Protein 2WTG (pdb70)

Sequence (158 aa):
SMNRQEISDLCVKSLEGRMVGTEAQNIENGNAFYRYFFTNFPDLRVYFKGAEKYTADDVKKSERFDKQGQRRILLACHLLANVYTNEEVFKGYVRETINRHRIYKMDPALWMAFFTVFTGYLESSVGSLNDQQKAAWMALGKEFNAESQTHLKNSNLPHV

Structure (mmCIF, N/CA/C/O backbone):
data_2WTG
#
_entry.id   2WTG
#
_cell.length_a   81.947
_cell.length_b   81.947
_cell.length_c   47.042
_cell.angle_alpha   90.00
_cell.angle_beta   90.00
_cell.angle_gamma   90.00
#
_symmetry.space_group_name_H-M   'P 43 21 2'
#
loop_
_entity.id
_entity.type
_entity.pdbx_description
1 polymer 'GLOBIN-LIKE PROTEIN'
2 non-polymer 'PROTOPORPHYRIN IX CONTAINING FE'
3 non-polymer 'OXYGEN MOLECULE'
4 water water
#
loop_
_atom_site.group_PDB
_atom_site.id
_atom_site.type_symbol
_atom_site.label_atom_id
_atom_site.label_alt_id
_atom_site.label_comp_id
_atom_site.label_asym_id
_atom_site.label_entity_id
_atom_site.label_seq_id
_atom_site.pdbx_PDB_ins_code
_atom_site.Cartn_x
_atom_site.Cartn_y
_atom_site.Cartn_z
_atom_site.occupancy
_atom_site.B_iso_or_equiv
_atom_site.auth_seq_id
_atom_site.auth_comp_id
_atom_site.auth_asym_id
_atom_site.auth_atom_id
_atom_site.pdbx_PDB_model_num
ATOM 1 N N . SER A 1 2 ? -0.912 5.371 -18.691 1.00 30.29 2 SER A N 1
ATOM 2 C CA . SER A 1 2 ? -0.953 3.888 -18.515 1.00 29.99 2 SER A CA 1
ATOM 3 C C . SER A 1 2 ? -0.678 3.496 -17.061 1.00 28.98 2 SER A C 1
ATOM 4 O O . SER A 1 2 ? -1.548 2.921 -16.389 1.00 29.54 2 SER A O 1
ATOM 7 N N . MET A 1 3 ? 0.519 3.822 -16.574 1.00 27.19 3 MET A N 1
ATOM 8 C CA . MET A 1 3 ? 0.891 3.519 -15.203 1.00 25.41 3 MET A CA 1
ATOM 9 C C . MET A 1 3 ? 0.422 4.629 -14.281 1.00 23.32 3 MET A C 1
ATOM 10 O O . MET A 1 3 ? 0.556 5.811 -14.606 1.00 23.75 3 MET A O 1
ATOM 15 N N . ASN A 1 4 ? -0.127 4.245 -13.135 1.00 20.93 4 ASN A N 1
ATOM 16 C CA . ASN A 1 4 ? -0.429 5.216 -12.090 1.00 19.04 4 ASN A CA 1
ATOM 17 C C . ASN A 1 4 ? 0.837 5.562 -11.302 1.00 17.52 4 ASN A C 1
ATOM 18 O O . ASN A 1 4 ? 1.892 4.959 -11.521 1.00 15.85 4 ASN A O 1
ATOM 23 N N . ARG A 1 5 ? 0.736 6.547 -10.415 1.00 15.73 5 ARG A N 1
ATOM 24 C CA . ARG A 1 5 ? 1.919 7.050 -9.718 1.00 14.04 5 ARG A CA 1
ATOM 25 C C . ARG A 1 5 ? 2.537 5.989 -8.816 1.00 13.58 5 ARG A C 1
ATOM 26 O O . ARG A 1 5 ? 3.761 5.874 -8.733 1.00 13.03 5 ARG A O 1
ATOM 34 N N . GLN A 1 6 ? 1.692 5.198 -8.152 1.00 13.93 6 GLN A N 1
ATOM 35 C CA . GLN A 1 6 ? 2.165 4.141 -7.268 1.00 14.72 6 GLN A CA 1
ATOM 36 C C . GLN A 1 6 ? 3.000 3.099 -8.013 1.00 14.26 6 GLN A C 1
ATOM 37 O O . GLN A 1 6 ? 4.042 2.661 -7.514 1.00 14.00 6 GLN A O 1
ATOM 43 N N . GLU A 1 7 ? 2.552 2.698 -9.196 1.00 14.20 7 GLU A N 1
ATOM 44 C CA . GLU A 1 7 ? 3.273 1.684 -9.941 1.00 14.61 7 GLU A CA 1
ATOM 45 C C . GLU A 1 7 ? 4.631 2.222 -10.388 1.00 13.77 7 GLU A C 1
ATOM 46 O O . GLU A 1 7 ? 5.649 1.515 -10.331 1.00 13.88 7 GLU A O 1
ATOM 52 N N . ILE A 1 8 ? 4.639 3.478 -10.825 1.00 13.29 8 ILE A N 1
ATOM 53 C CA . ILE A 1 8 ? 5.896 4.121 -11.221 1.00 12.08 8 ILE A CA 1
ATOM 54 C C . ILE A 1 8 ? 6.866 4.182 -10.051 1.00 11.69 8 ILE A C 1
ATOM 55 O O . ILE A 1 8 ? 8.040 3.806 -10.179 1.00 11.35 8 ILE A O 1
ATOM 60 N N . SER A 1 9 ? 6.372 4.628 -8.899 1.00 11.06 9 SER A N 1
ATOM 61 C CA . SER A 1 9 ? 7.175 4.611 -7.685 1.00 11.32 9 SER A CA 1
ATOM 62 C C . SER A 1 9 ? 7.678 3.213 -7.333 1.00 11.09 9 SER A C 1
ATOM 63 O O . SER A 1 9 ? 8.862 3.034 -7.042 1.00 10.77 9 SER A O 1
ATOM 66 N N . ASP A 1 10 ? 6.785 2.216 -7.340 1.00 11.34 10 ASP A N 1
ATOM 67 C CA . ASP A 1 10 ? 7.182 0.847 -7.027 1.00 11.90 10 ASP A CA 1
ATOM 68 C C . ASP A 1 10 ? 8.298 0.330 -7.935 1.00 11.63 10 ASP A C 1
ATOM 69 O O . ASP A 1 10 ? 9.248 -0.296 -7.466 1.00 11.74 10 ASP A O 1
ATOM 74 N N . LEU A 1 11 ? 8.162 0.582 -9.232 1.00 11.65 11 LEU A N 1
ATOM 75 C CA . LEU A 1 11 ? 9.154 0.128 -10.212 1.00 10.72 11 LEU A CA 1
ATOM 76 C C . LEU A 1 11 ? 10.502 0.844 -10.035 1.00 10.60 11 LEU A C 1
ATOM 77 O O . LEU A 1 11 ? 11.570 0.214 -10.050 1.00 10.84 11 LEU A O 1
ATOM 82 N N . CYS A 1 12 ? 10.444 2.184 -9.887 1.00 9.91 12 CYS A N 1
ATOM 83 C CA . CYS A 1 12 ? 11.671 2.941 -9.674 1.00 9.07 12 CYS A CA 1
ATOM 84 C C . CYS A 1 12 ? 12.359 2.526 -8.379 1.00 9.70 12 CYS A C 1
ATOM 85 O O . CYS A 1 12 ? 13.577 2.241 -8.292 1.00 10.01 12 CYS A O 1
ATOM 88 N N . VAL A 1 13 ? 11.587 2.315 -7.249 1.00 10.33 13 VAL A N 1
ATOM 89 C CA . VAL A 1 13 ? 12.161 1.825 -5.986 1.00 10.36 13 VAL A CA 1
ATOM 90 C C . VAL A 1 13 ? 12.787 0.424 -6.134 1.00 10.58 13 VAL A C 1
ATOM 91 O O . VAL A 1 13 ? 13.914 0.184 -5.694 1.00 10.88 13 VAL A O 1
ATOM 95 N N . LYS A 1 14 ? 12.064 -0.499 -6.769 1.00 10.54 14 LYS A N 1
ATOM 96 C CA . LYS A 1 14 ? 12.607 -1.850 -6.965 1.00 11.49 14 LYS A CA 1
ATOM 97 C C . LYS A 1 14 ? 13.926 -1.840 -7.750 1.00 11.15 14 LYS A C 1
ATOM 98 O O . LYS A 1 14 ? 14.867 -2.562 -7.397 1.00 11.41 14 LYS A O 1
ATOM 104 N N . SER A 1 15 ? 14.002 -0.975 -8.765 1.00 10.52 15 SER A N 1
ATOM 105 C CA . SER A 1 15 ? 15.198 -0.856 -9.608 1.00 10.61 15 SER A CA 1
ATOM 106 C C . SER A 1 15 ? 16.440 -0.385 -8.846 1.00 10.89 15 SER A C 1
ATOM 107 O O . SER A 1 15 ? 17.563 -0.586 -9.318 1.00 12.33 15 SER A O 1
ATOM 110 N N . LEU A 1 16 ? 16.232 0.238 -7.691 1.00 11.06 16 LEU A N 1
ATOM 111 C CA . LEU A 1 16 ? 17.336 0.752 -6.892 1.00 10.97 16 LEU A CA 1
ATOM 112 C C . LEU A 1 16 ? 17.735 -0.134 -5.709 1.00 12.05 16 LEU A C 1
ATOM 113 O O . LEU A 1 16 ? 18.635 0.223 -4.962 1.00 12.24 16 LEU A O 1
ATOM 118 N N . GLU A 1 17 ? 17.091 -1.288 -5.526 1.00 12.84 17 GLU A N 1
ATOM 119 C CA . GLU A 1 17 ? 17.405 -2.128 -4.362 1.00 15.02 17 GLU A CA 1
ATOM 120 C C . GLU A 1 17 ? 18.866 -2.570 -4.334 1.00 13.32 17 GLU A C 1
ATOM 121 O O . GLU A 1 17 ? 19.420 -2.802 -3.258 1.00 14.36 17 GLU A O 1
ATOM 127 N N . GLY A 1 18 ? 19.471 -2.686 -5.520 1.00 12.70 18 GLY A N 1
ATOM 128 C CA . GLY A 1 18 ? 20.884 -3.073 -5.652 1.00 12.23 18 GLY A CA 1
ATOM 129 C C . GLY A 1 18 ? 21.849 -1.903 -5.669 1.00 12.65 18 GLY A C 1
ATOM 130 O O . GLY A 1 18 ? 23.059 -2.078 -5.836 1.00 13.60 18 GLY A O 1
ATOM 131 N N . ARG A 1 19 ? 21.304 -0.706 -5.490 1.00 12.01 19 ARG A N 1
ATOM 132 C CA . ARG A 1 19 ? 22.093 0.515 -5.440 1.00 11.17 19 ARG A CA 1
ATOM 133 C C . ARG A 1 19 ? 21.718 1.360 -4.209 1.00 10.43 19 ARG A C 1
ATOM 134 O O . ARG A 1 19 ? 21.556 2.579 -4.308 1.00 10.38 19 ARG A O 1
ATOM 142 N N . MET A 1 20 ? 21.588 0.712 -3.054 1.00 10.29 20 MET A N 1
ATOM 143 C CA . MET A 1 20 ? 21.095 1.393 -1.856 1.00 10.22 20 MET A CA 1
ATOM 144 C C . MET A 1 20 ? 22.146 2.347 -1.283 1.00 10.48 20 MET A C 1
ATOM 145 O O . MET A 1 20 ? 23.350 2.065 -1.316 1.00 10.43 20 MET A O 1
ATOM 150 N N . VAL A 1 21 ? 21.670 3.458 -0.723 1.00 10.51 21 VAL A N 1
ATOM 151 C CA . VAL A 1 21 ? 22.525 4.393 0.014 1.00 11.21 21 VAL A CA 1
ATOM 152 C C . VAL A 1 21 ? 22.976 3.751 1.327 1.00 11.12 21 VAL A C 1
ATOM 153 O O . VAL A 1 21 ? 22.327 2.841 1.838 1.00 11.67 21 VAL A O 1
ATOM 157 N N . GLY A 1 22 ? 24.073 4.248 1.890 1.00 10.58 22 GLY A N 1
ATOM 158 C CA . GLY A 1 22 ? 24.548 3.722 3.157 1.00 11.52 22 GLY A CA 1
ATOM 159 C C . GLY A 1 22 ? 25.961 4.145 3.441 1.00 11.79 22 GLY A C 1
ATOM 160 O O . GLY A 1 22 ? 26.500 5.015 2.769 1.00 11.55 22 GLY A O 1
ATOM 161 N N . THR A 1 23 ? 26.557 3.509 4.440 1.00 12.21 23 THR A N 1
ATOM 162 C CA . THR A 1 23 ? 27.868 3.936 4.906 1.00 13.02 23 THR A CA 1
ATOM 163 C C . THR A 1 23 ? 28.952 2.880 4.719 1.00 13.39 23 THR A C 1
ATOM 164 O O . THR A 1 23 ? 30.120 3.160 4.968 1.00 14.47 23 THR A O 1
ATOM 168 N N . GLU A 1 24 ? 28.570 1.675 4.306 1.00 13.22 24 GLU A N 1
ATOM 169 C CA . GLU A 1 24 ? 29.540 0.609 4.074 1.00 13.61 24 GLU A CA 1
ATOM 170 C C . GLU A 1 24 ? 30.212 0.781 2.716 1.00 12.54 24 GLU A C 1
ATOM 171 O O . GLU A 1 24 ? 29.734 1.533 1.860 1.00 11.97 24 GLU A O 1
ATOM 177 N N . ALA A 1 25 ? 31.315 0.074 2.513 1.00 13.30 25 ALA A N 1
ATOM 178 C CA . ALA A 1 25 ? 32.082 0.173 1.265 1.00 12.63 25 ALA A CA 1
ATOM 179 C C . ALA A 1 25 ? 31.222 -0.012 0.022 1.00 12.44 25 ALA A C 1
ATOM 180 O O . ALA A 1 25 ? 31.359 0.739 -0.954 1.00 12.78 25 ALA A O 1
ATOM 182 N N . GLN A 1 26 ? 30.315 -0.985 0.059 1.00 12.45 26 GLN A N 1
ATOM 183 C CA . GLN A 1 26 ? 29.463 -1.247 -1.090 1.00 12.78 26 GLN A CA 1
ATOM 184 C C . GLN A 1 26 ? 28.535 -0.070 -1.396 1.00 11.99 26 GLN A C 1
ATOM 185 O O . GLN A 1 26 ? 28.311 0.279 -2.562 1.00 11.90 26 GLN A O 1
ATOM 191 N N . ASN A 1 27 ? 27.981 0.525 -0.352 1.00 11.50 27 ASN A N 1
ATOM 192 C CA . ASN A 1 27 ? 27.122 1.690 -0.549 1.00 10.99 27 ASN A CA 1
ATOM 193 C C . ASN A 1 27 ? 27.884 2.871 -1.119 1.00 10.31 27 ASN A C 1
ATOM 194 O O . ASN A 1 27 ? 27.354 3.609 -1.941 1.00 9.84 27 ASN A O 1
ATOM 199 N N . ILE A 1 28 ? 29.129 3.063 -0.681 1.00 10.47 28 ILE A N 1
ATOM 200 C CA . ILE A 1 28 ? 29.930 4.153 -1.208 1.00 10.76 28 ILE A CA 1
ATOM 201 C C . ILE A 1 28 ? 30.215 3.883 -2.683 1.00 9.89 28 ILE A C 1
ATOM 202 O O . ILE A 1 28 ? 30.181 4.801 -3.504 1.00 10.15 28 ILE A O 1
ATOM 207 N N . GLU A 1 29 ? 30.486 2.621 -3.015 1.00 10.26 29 GLU A N 1
ATOM 208 C CA . GLU A 1 29 ? 30.676 2.218 -4.391 1.00 10.65 29 GLU A CA 1
ATOM 209 C C . GLU A 1 29 ? 29.434 2.474 -5.261 1.00 10.04 29 GLU A C 1
ATOM 210 O O . GLU A 1 29 ? 29.536 2.915 -6.409 1.00 10.51 29 GLU A O 1
ATOM 216 N N . ASN A 1 30 ? 28.251 2.238 -4.694 1.00 9.70 30 ASN A N 1
ATOM 217 C CA . ASN A 1 30 ? 27.017 2.457 -5.439 1.00 9.48 30 ASN A CA 1
ATOM 218 C C . ASN A 1 30 ? 26.920 3.899 -5.942 1.00 9.27 30 ASN A C 1
ATOM 219 O O . ASN A 1 30 ? 26.385 4.153 -7.017 1.00 10.50 30 ASN A O 1
ATOM 224 N N . GLY A 1 31 ? 27.426 4.845 -5.153 1.00 8.95 31 GLY A N 1
ATOM 225 C CA . GLY A 1 31 ? 27.418 6.246 -5.570 1.00 9.27 31 GLY A CA 1
ATOM 226 C C . GLY A 1 31 ? 28.601 6.607 -6.440 1.00 8.89 31 GLY A C 1
ATOM 227 O O . GLY A 1 31 ? 28.436 7.291 -7.445 1.00 9.48 31 GLY A O 1
ATOM 228 N N . ASN A 1 32 ? 29.803 6.161 -6.048 1.00 9.11 32 ASN A N 1
ATOM 229 C CA . ASN A 1 32 ? 30.996 6.531 -6.799 1.00 9.38 32 ASN A CA 1
ATOM 230 C C . ASN A 1 32 ? 30.899 6.020 -8.240 1.00 9.47 32 ASN A C 1
ATOM 231 O O . ASN A 1 32 ? 31.246 6.730 -9.198 1.00 9.80 32 ASN A O 1
ATOM 236 N N . ALA A 1 33 ? 30.392 4.799 -8.390 1.00 9.29 33 ALA A N 1
ATOM 237 C CA . ALA A 1 33 ? 30.303 4.196 -9.707 1.00 8.87 33 ALA A CA 1
ATOM 238 C C . ALA A 1 33 ? 29.411 5.008 -10.658 1.00 8.75 33 ALA A C 1
ATOM 239 O O . ALA A 1 33 ? 29.610 4.969 -11.868 1.00 9.87 33 ALA A O 1
ATOM 241 N N . PHE A 1 34 ? 28.425 5.733 -10.117 1.00 8.08 34 PHE A N 1
ATOM 242 C CA . PHE A 1 34 ? 27.607 6.590 -10.961 1.00 7.82 34 PHE A CA 1
ATOM 243 C C . PHE A 1 34 ? 28.492 7.613 -11.642 1.00 7.56 34 PHE A C 1
ATOM 244 O O . PHE A 1 34 ? 28.370 7.844 -12.845 1.00 8.49 34 PHE A O 1
ATOM 252 N N . TYR A 1 35 ? 29.350 8.276 -10.858 1.00 7.88 35 TYR A N 1
ATOM 253 C CA . TYR A 1 35 ? 30.230 9.276 -11.460 1.00 7.84 35 TYR A CA 1
ATOM 254 C C . TYR A 1 35 ? 31.283 8.689 -12.395 1.00 8.14 35 TYR A C 1
ATOM 255 O O . TYR A 1 35 ? 31.681 9.350 -13.364 1.00 8.23 35 TYR A O 1
ATOM 264 N N . ARG A 1 36 ? 31.739 7.464 -12.127 1.00 8.65 36 ARG A N 1
ATOM 265 C CA . ARG A 1 36 ? 32.682 6.848 -13.056 1.00 9.14 36 ARG A CA 1
ATOM 266 C C . ARG A 1 36 ? 31.983 6.636 -14.390 1.00 8.61 36 ARG A C 1
ATOM 267 O O . ARG A 1 36 ? 32.538 6.952 -15.431 1.00 9.66 36 ARG A O 1
ATOM 275 N N . TYR A 1 37 ? 30.738 6.160 -14.345 1.00 8.87 37 TYR A N 1
ATOM 276 C CA . TYR A 1 37 ? 29.936 5.949 -15.547 1.00 9.48 37 TYR A CA 1
ATOM 277 C C . TYR A 1 37 ? 29.646 7.269 -16.273 1.00 9.82 37 TYR A C 1
ATOM 278 O O . TYR A 1 37 ? 29.771 7.385 -17.487 1.00 10.72 37 TYR A O 1
ATOM 287 N N . PHE A 1 38 ? 29.257 8.270 -15.498 1.00 9.82 38 PHE A N 1
ATOM 288 C CA . PHE A 1 38 ? 28.904 9.584 -16.008 1.00 10.59 38 PHE A CA 1
ATOM 289 C C . PHE A 1 38 ? 30.106 10.232 -16.707 1.00 10.18 38 PHE A C 1
ATOM 290 O O . PHE A 1 38 ? 29.999 10.694 -17.839 1.00 10.40 38 PHE A O 1
ATOM 298 N N . PHE A 1 39 ? 31.252 10.244 -16.032 1.00 9.76 39 PHE A N 1
ATOM 299 C CA . PHE A 1 39 ? 32.437 10.893 -16.568 1.00 10.03 39 PHE A CA 1
ATOM 300 C C . PHE A 1 39 ? 33.014 10.150 -17.768 1.00 10.76 39 PHE A C 1
ATOM 301 O O . PHE A 1 39 ? 33.580 10.774 -18.673 1.00 11.45 39 PHE A O 1
ATOM 309 N N . THR A 1 40 ? 32.869 8.827 -17.773 1.00 10.18 40 THR A N 1
ATOM 310 C CA . THR A 1 40 ? 33.350 8.017 -18.899 1.00 10.74 40 THR A CA 1
ATOM 311 C C . THR A 1 40 ? 32.486 8.231 -20.142 1.00 10.66 40 THR A C 1
ATOM 312 O O . THR A 1 40 ? 33.004 8.386 -21.249 1.00 11.45 40 THR A O 1
ATOM 316 N N . ASN A 1 41 ? 31.171 8.220 -19.950 1.00 10.46 41 ASN A N 1
ATOM 317 C CA . ASN A 1 41 ? 30.244 8.195 -21.077 1.00 10.61 41 ASN A CA 1
ATOM 318 C C . ASN A 1 41 ? 29.695 9.552 -21.495 1.00 11.02 41 ASN A C 1
ATOM 319 O O . ASN A 1 41 ? 29.159 9.689 -22.601 1.00 12.01 41 ASN A O 1
ATOM 324 N N . PHE A 1 42 ? 29.839 10.548 -20.616 1.00 10.38 42 PHE A N 1
ATOM 325 C CA . PHE A 1 42 ? 29.36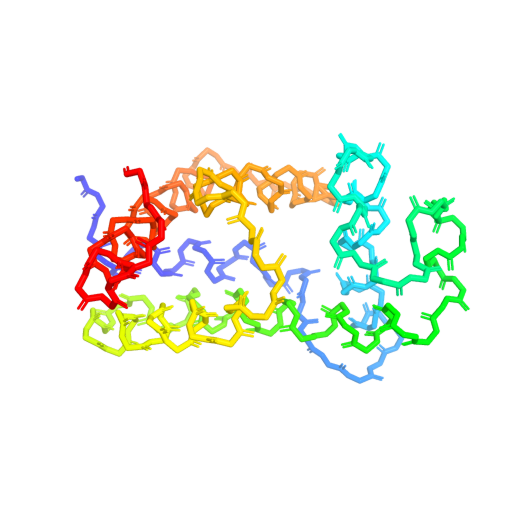8 11.916 -20.896 1.00 10.92 42 PHE A CA 1
ATOM 326 C C . PHE A 1 42 ? 30.465 12.917 -20.539 1.00 10.73 42 PHE A C 1
ATOM 327 O O . PHE A 1 42 ? 30.263 13.825 -19.719 1.00 10.68 42 PHE A O 1
ATOM 335 N N . PRO A 1 43 ? 31.651 12.756 -21.159 1.00 10.56 43 PRO A N 1
ATOM 336 C CA . PRO A 1 43 ? 32.782 13.581 -20.759 1.00 10.85 43 PRO A CA 1
ATOM 337 C C . PRO A 1 43 ? 32.575 15.070 -20.996 1.00 11.27 43 PRO A C 1
ATOM 338 O O . PRO A 1 43 ? 33.203 15.878 -20.341 1.00 11.18 43 PRO A O 1
ATOM 342 N N . ASP A 1 44 ? 31.672 15.425 -21.904 1.00 11.43 44 ASP A N 1
ATOM 343 C CA . ASP A 1 44 ? 31.400 16.833 -22.171 1.00 12.36 44 ASP A CA 1
ATOM 344 C C . ASP A 1 44 ? 30.655 17.522 -21.027 1.00 12.48 44 ASP A C 1
ATOM 345 O O . ASP A 1 44 ? 30.518 18.748 -21.037 1.00 14.54 44 ASP A O 1
ATOM 350 N N . LEU A 1 45 ? 30.175 16.745 -20.058 1.00 11.49 45 LEU A N 1
ATOM 351 C CA . LEU A 1 45 ? 29.446 17.314 -18.927 1.00 11.68 45 L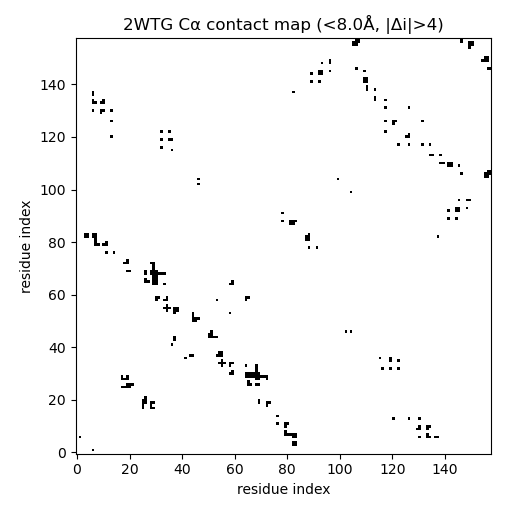EU A CA 1
ATOM 352 C C . LEU A 1 45 ? 30.355 17.490 -17.709 1.00 11.17 45 LEU A C 1
ATOM 353 O O . LEU A 1 45 ? 29.945 18.059 -16.703 1.00 11.08 45 LEU A O 1
ATOM 358 N N . ARG A 1 46 ? 31.605 17.040 -17.805 1.00 10.81 46 ARG A N 1
ATOM 359 C CA . ARG A 1 46 ? 32.543 17.222 -16.688 1.00 11.03 46 ARG A CA 1
ATOM 360 C C . ARG A 1 46 ? 32.788 18.701 -16.414 1.00 10.96 46 ARG A C 1
ATOM 361 O O . ARG A 1 46 ? 33.191 19.069 -15.310 1.00 11.13 46 ARG A O 1
ATOM 369 N N . VAL A 1 47 ? 32.544 19.540 -17.416 1.00 10.94 47 VAL A N 1
ATOM 370 C CA . VAL A 1 47 ? 32.800 20.982 -17.312 1.00 11.67 47 VAL A CA 1
ATOM 371 C C . VAL A 1 47 ? 32.088 21.614 -16.114 1.00 10.92 47 VAL A C 1
ATOM 372 O O . VAL A 1 47 ? 32.533 22.637 -15.575 1.00 11.95 47 VAL A O 1
ATOM 376 N N . TYR A 1 48 ? 30.982 21.008 -15.692 1.00 10.28 48 TYR A N 1
ATOM 377 C CA . TYR A 1 48 ? 30.212 21.578 -14.599 1.00 10.11 48 TYR A CA 1
ATOM 378 C C . TYR A 1 48 ? 30.828 21.319 -13.234 1.00 10.18 48 TYR A C 1
ATOM 379 O O . TYR A 1 48 ? 30.434 21.951 -12.249 1.00 10.98 48 TYR A O 1
ATOM 388 N N . PHE A 1 49 ? 31.779 20.380 -13.178 1.00 10.56 49 PHE A N 1
ATOM 389 C CA . PHE A 1 49 ? 32.350 19.930 -11.918 1.00 11.24 49 PHE A CA 1
ATOM 390 C C . PHE A 1 49 ? 33.701 20.585 -11.744 1.00 11.90 49 PHE A C 1
ATOM 391 O O . PHE A 1 49 ? 34.700 20.107 -12.262 1.00 11.51 49 PHE A O 1
ATOM 399 N N . LYS A 1 50 ? 33.720 21.688 -11.005 1.00 12.88 50 LYS A N 1
ATOM 400 C CA . LYS A 1 50 ? 34.905 22.544 -10.925 1.00 14.18 50 LYS A CA 1
ATOM 401 C C . LYS A 1 50 ? 36.087 21.779 -10.335 1.00 14.26 50 LYS A C 1
ATOM 402 O O . LYS A 1 50 ? 35.965 21.141 -9.291 1.00 14.97 50 LYS A O 1
ATOM 408 N N . GLY A 1 51 ? 37.211 21.805 -11.049 1.00 13.73 51 GLY A N 1
ATOM 409 C CA . GLY A 1 51 ? 38.406 21.069 -10.647 1.00 14.31 51 GLY A CA 1
ATOM 410 C C . GLY A 1 51 ? 38.465 19.647 -11.158 1.00 13.79 51 GLY A C 1
ATOM 411 O O . GLY A 1 51 ? 39.528 19.010 -11.135 1.00 15.23 51 GLY A O 1
ATOM 412 N N . ALA A 1 52 ? 37.329 19.134 -11.633 1.00 12.11 52 ALA A N 1
ATOM 413 C CA . ALA A 1 52 ? 37.279 17.761 -12.088 1.00 11.23 52 ALA A CA 1
ATOM 414 C C . ALA A 1 52 ? 37.000 17.659 -13.575 1.00 11.16 52 ALA A C 1
ATOM 415 O O . ALA A 1 52 ? 36.595 16.602 -14.065 1.00 11.38 52 ALA A O 1
ATOM 417 N N . GLU A 1 53 ? 37.254 18.752 -14.293 1.00 10.51 53 GLU A N 1
ATOM 418 C CA . GLU A 1 53 ? 36.909 18.822 -15.711 1.00 11.97 53 GLU A CA 1
ATOM 419 C C . GLU A 1 53 ? 37.643 17.800 -16.556 1.00 12.38 53 GLU A C 1
ATOM 420 O O . GLU A 1 53 ? 37.154 17.423 -17.621 1.00 13.49 53 GLU A O 1
ATOM 426 N N . LYS A 1 54 ? 38.819 17.371 -16.094 1.00 12.50 54 LYS A N 1
ATOM 427 C CA . LYS A 1 54 ? 39.616 16.383 -16.836 1.00 13.44 54 LYS A CA 1
ATOM 428 C C . LYS A 1 54 ? 39.691 15.010 -16.156 1.00 12.55 54 LYS A C 1
ATOM 429 O O . LYS A 1 54 ? 40.503 14.154 -16.528 1.00 13.46 54 LYS A O 1
ATOM 435 N N . TYR A 1 55 ? 38.850 14.798 -15.154 1.00 11.53 55 TYR A N 1
ATOM 436 C CA . TYR A 1 55 ? 38.881 13.540 -14.414 1.00 11.26 55 TYR A CA 1
ATOM 437 C C . TYR A 1 55 ? 38.536 12.349 -15.274 1.00 11.63 55 TYR A C 1
ATOM 438 O O . TYR A 1 55 ? 37.580 12.384 -16.059 1.00 12.25 55 TYR A O 1
ATOM 447 N N . THR A 1 56 ? 39.309 11.287 -15.077 1.00 11.47 56 THR A N 1
ATOM 448 C CA . THR A 1 56 ? 39.021 9.972 -15.631 1.00 12.34 56 THR A CA 1
ATOM 449 C C . THR A 1 56 ? 38.210 9.156 -14.616 1.00 11.77 56 THR A C 1
ATOM 450 O O . THR A 1 56 ? 38.044 9.554 -13.439 1.00 11.81 56 THR A O 1
ATOM 454 N N . ALA A 1 57 ? 37.734 7.991 -15.035 1.00 12.53 57 ALA A N 1
ATOM 455 C CA . ALA A 1 57 ? 37.090 7.093 -14.089 1.00 12.19 57 ALA A CA 1
ATOM 456 C C . ALA A 1 57 ? 37.953 6.740 -12.872 1.00 12.80 57 ALA A C 1
ATOM 457 O O . ALA A 1 57 ? 37.444 6.674 -11.758 1.00 12.63 57 ALA A O 1
ATOM 459 N N . ASP A 1 58 ? 39.251 6.499 -13.092 1.00 12.43 58 ASP A N 1
ATOM 460 C CA . ASP A 1 58 ? 40.167 6.185 -11.983 1.00 12.59 58 ASP A CA 1
ATOM 461 C C . ASP A 1 58 ? 40.311 7.388 -11.045 1.00 11.84 58 ASP A C 1
ATOM 462 O O . ASP A 1 58 ? 40.375 7.229 -9.821 1.00 11.68 58 ASP A O 1
ATOM 467 N N . ASP A 1 59 ? 40.356 8.595 -11.612 1.00 10.37 59 ASP A N 1
ATOM 468 C CA . ASP A 1 59 ? 40.440 9.796 -10.773 1.00 10.13 59 ASP A CA 1
ATOM 469 C C . ASP A 1 59 ? 39.187 9.876 -9.903 1.00 10.38 59 ASP A C 1
ATOM 470 O O . ASP A 1 59 ? 39.265 10.227 -8.723 1.00 10.24 59 ASP A O 1
ATOM 475 N N . VAL A 1 60 ? 38.029 9.574 -10.496 1.00 9.75 60 VAL A N 1
ATOM 476 C CA . VAL A 1 60 ? 36.782 9.596 -9.736 1.00 9.87 60 VAL A CA 1
ATOM 477 C C . VAL A 1 60 ? 36.783 8.512 -8.651 1.00 9.97 60 VAL A C 1
ATOM 478 O O . VAL A 1 60 ? 36.428 8.777 -7.495 1.00 10.46 60 VAL A O 1
ATOM 482 N N . LYS A 1 61 ? 37.196 7.301 -9.021 1.00 10.83 61 LYS A N 1
ATOM 483 C CA . LYS A 1 61 ? 37.253 6.176 -8.097 1.00 11.61 61 LYS A CA 1
ATOM 484 C C . LYS A 1 61 ? 38.005 6.497 -6.816 1.00 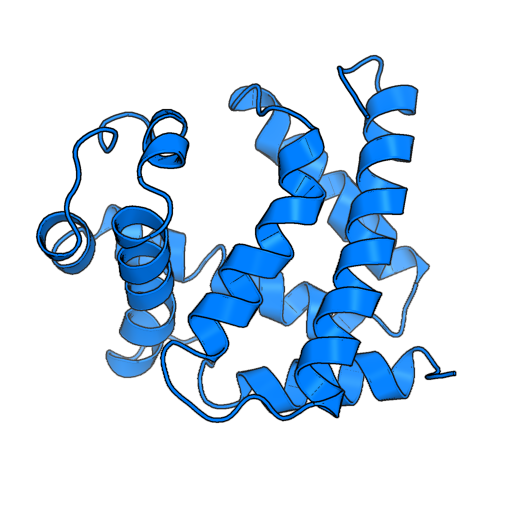11.83 61 LYS A C 1
ATOM 485 O O . LYS A 1 61 ? 37.591 6.105 -5.727 1.00 11.94 61 LYS A O 1
ATOM 491 N N . LYS A 1 62 ? 39.093 7.242 -6.952 1.00 12.05 62 LYS A N 1
ATOM 492 C CA . LYS A 1 62 ? 39.989 7.488 -5.822 1.00 12.66 62 LYS A CA 1
ATOM 493 C C . LYS A 1 62 ? 39.716 8.837 -5.156 1.00 13.02 62 LYS A C 1
ATOM 494 O O . LYS A 1 62 ? 40.501 9.316 -4.328 1.00 14.17 62 LYS A O 1
ATOM 500 N N . SER A 1 63 ? 38.607 9.458 -5.532 1.00 11.77 63 SER A N 1
ATOM 501 C CA . SER A 1 63 ? 38.273 10.790 -5.034 1.00 1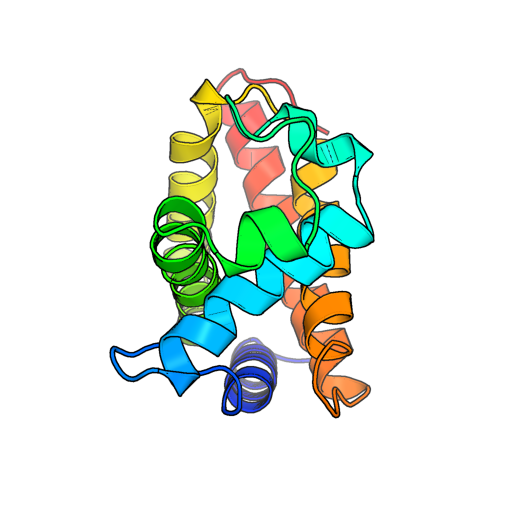1.03 63 SER A CA 1
ATOM 502 C C . SER A 1 63 ? 37.238 10.762 -3.908 1.00 11.58 63 SER A C 1
ATOM 503 O O . SER A 1 63 ? 36.115 10.319 -4.135 1.00 12.08 63 SER A O 1
ATOM 506 N N . GLU A 1 64 ? 37.601 11.256 -2.716 1.00 11.10 64 GLU A N 1
ATOM 507 C CA . GLU A 1 64 ? 36.640 11.379 -1.614 1.00 11.96 64 GLU A CA 1
ATOM 508 C C . GLU A 1 64 ? 35.507 12.324 -2.012 1.00 10.87 64 GLU A C 1
ATOM 509 O O . GLU A 1 64 ? 34.344 12.106 -1.651 1.00 11.19 64 GLU A O 1
ATOM 515 N N . ARG A 1 65 ? 35.840 13.348 -2.795 1.00 10.39 65 ARG A N 1
ATOM 516 C CA . ARG A 1 65 ? 34.823 14.258 -3.318 1.00 10.13 65 ARG A CA 1
ATOM 517 C C . ARG A 1 65 ? 33.688 13.506 -4.018 1.00 10.13 65 ARG A C 1
ATOM 518 O O . ARG A 1 65 ? 32.511 13.791 -3.777 1.00 10.32 65 ARG A O 1
ATOM 526 N N . PHE A 1 66 ? 34.042 12.547 -4.873 1.00 9.25 66 PHE A N 1
ATOM 527 C CA . PHE A 1 66 ? 33.040 11.767 -5.595 1.00 9.70 66 PHE A CA 1
ATOM 528 C C . PHE A 1 66 ? 32.426 10.626 -4.805 1.00 9.28 66 PHE A C 1
ATOM 529 O O . PHE A 1 66 ? 31.294 10.238 -5.096 1.00 9.88 66 PHE A O 1
ATOM 537 N N . ASP A 1 67 ? 33.117 10.109 -3.791 1.00 9.83 67 ASP A N 1
ATOM 538 C CA . ASP A 1 67 ? 32.424 9.241 -2.824 1.00 10.36 67 ASP A CA 1
ATOM 539 C C . ASP A 1 67 ? 31.270 10.002 -2.157 1.00 10.07 67 ASP A C 1
ATOM 540 O O . ASP A 1 67 ? 30.141 9.502 -2.064 1.00 10.63 67 ASP A O 1
ATOM 545 N N . LYS A 1 68 ? 31.537 11.220 -1.712 1.00 10.65 68 LYS A N 1
ATOM 546 C CA . LYS A 1 68 ? 30.521 11.995 -1.019 1.00 10.63 68 LYS A CA 1
ATOM 547 C C . LYS A 1 68 ? 29.431 12.472 -1.969 1.00 10.01 68 LYS A C 1
ATOM 548 O O . LYS A 1 68 ? 28.244 12.369 -1.675 1.00 10.08 68 LYS A O 1
ATOM 554 N N . GLN A 1 69 ? 29.828 12.967 -3.135 1.00 9.73 69 GLN A N 1
ATOM 555 C CA . GLN A 1 69 ? 28.860 13.461 -4.105 1.00 9.68 69 GLN A CA 1
ATOM 556 C C . GLN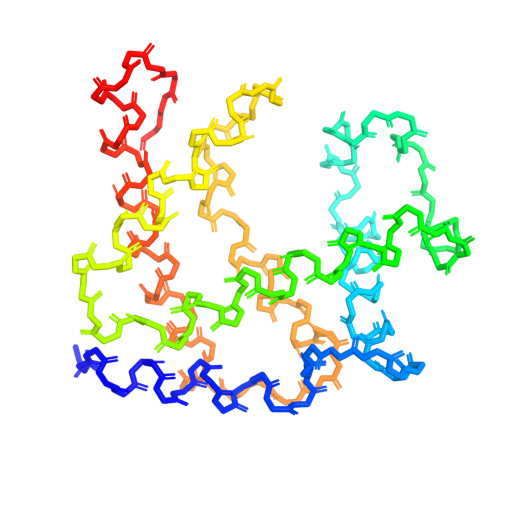 A 1 69 ? 28.043 12.311 -4.690 1.00 9.49 69 GLN A C 1
ATOM 557 O O . GLN A 1 69 ? 26.840 12.433 -4.931 1.00 9.16 69 GLN A O 1
ATOM 563 N N . GLY A 1 70 ? 28.694 11.161 -4.867 1.00 10.03 70 GLY A N 1
ATOM 564 C CA . GLY A 1 70 ? 27.980 9.954 -5.280 1.00 10.04 70 GLY A CA 1
ATOM 565 C C . GLY A 1 70 ? 26.816 9.639 -4.358 1.00 9.55 70 GLY A C 1
ATOM 566 O O . GLY A 1 70 ? 25.726 9.292 -4.842 1.00 9.92 70 GLY A O 1
ATOM 567 N N . GLN A 1 71 ? 27.031 9.751 -3.036 1.00 9.47 71 GLN A N 1
ATOM 568 C CA . GLN A 1 71 ? 25.956 9.498 -2.065 1.00 9.84 71 GLN A CA 1
ATOM 569 C C . GLN A 1 71 ? 24.849 10.535 -2.191 1.00 9.70 71 GLN A C 1
ATOM 570 O O . GLN A 1 71 ? 23.666 10.208 -2.015 1.00 10.99 71 GLN A O 1
ATOM 576 N N . ARG A 1 72 ? 25.218 11.781 -2.495 1.00 8.97 72 ARG A N 1
ATOM 577 C CA A ARG A 1 72 ? 24.206 12.836 -2.587 0.50 8.27 72 ARG A CA 1
ATOM 578 C CA B ARG A 1 72 ? 24.220 12.855 -2.601 0.50 9.06 72 ARG A CA 1
ATOM 579 C C . ARG A 1 72 ? 23.272 12.631 -3.785 1.00 8.21 72 ARG A C 1
ATOM 580 O O . ARG A 1 72 ? 22.057 12.719 -3.641 1.00 8.27 72 ARG A O 1
ATOM 595 N N . ILE A 1 73 ? 23.837 12.353 -4.967 1.00 7.22 73 ILE A N 1
ATOM 596 C CA . ILE A 1 73 ? 23.000 12.130 -6.151 1.00 7.71 73 ILE A CA 1
ATOM 597 C C . ILE A 1 73 ? 22.213 10.826 -6.014 1.00 7.87 73 ILE A C 1
ATOM 598 O O . ILE A 1 73 ? 21.050 10.757 -6.401 1.00 7.94 73 ILE A O 1
ATOM 603 N N . LEU A 1 74 ? 22.850 9.792 -5.472 1.00 8.04 74 LEU A N 1
ATOM 604 C CA . LEU A 1 74 ? 22.157 8.528 -5.285 1.00 8.99 74 LEU A CA 1
ATOM 605 C C . LEU A 1 74 ? 20.980 8.740 -4.328 1.00 8.50 74 LEU A C 1
ATOM 606 O O . LEU A 1 74 ? 19.858 8.313 -4.621 1.00 8.69 74 LEU A O 1
ATOM 611 N N . LEU A 1 75 ? 21.226 9.428 -3.208 1.00 8.29 75 LEU A N 1
ATOM 612 C CA . LEU A 1 75 ? 20.138 9.754 -2.284 1.00 8.27 75 LEU A CA 1
ATOM 613 C C . LEU A 1 75 ? 19.016 10.504 -2.985 1.00 7.55 75 LEU A C 1
ATOM 614 O O . LEU A 1 75 ? 17.827 10.170 -2.809 1.00 7.88 75 LEU A O 1
ATOM 619 N N . ALA A 1 76 ? 19.373 11.505 -3.783 1.00 7.51 76 ALA A N 1
ATOM 620 C CA . ALA A 1 76 ? 18.364 12.266 -4.511 1.00 6.90 76 ALA A CA 1
ATOM 621 C C . ALA A 1 76 ? 17.488 11.381 -5.395 1.00 7.65 76 ALA A C 1
ATOM 622 O O . ALA A 1 76 ? 16.269 11.537 -5.422 1.00 8.46 76 ALA A O 1
ATOM 624 N N . CYS A 1 77 ? 18.078 10.423 -6.049 1.00 7.09 77 CYS A N 1
ATOM 625 C CA . CYS A 1 77 ? 17.295 9.590 -6.921 1.00 7.39 77 CYS A CA 1
ATOM 626 C C . CYS A 1 77 ? 16.437 8.623 -6.131 1.00 7.22 77 CYS A C 1
ATOM 627 O O . CYS A 1 77 ? 15.354 8.326 -6.500 1.00 8.24 77 CYS A O 1
ATOM 630 N N . HIS A 1 78 ? 16.958 8.163 -5.016 1.00 7.66 78 HIS A N 1
ATOM 631 C CA . HIS A 1 78 ? 16.093 7.392 -4.099 1.00 8.19 78 HIS A CA 1
ATOM 632 C C . HIS A 1 78 ? 14.918 8.231 -3.590 1.00 8.28 78 HIS A C 1
ATOM 633 O O . HIS A 1 78 ? 13.791 7.734 -3.484 1.00 9.26 78 HIS A O 1
ATOM 640 N N . LEU A 1 79 ? 15.161 9.512 -3.292 1.00 7.73 79 LEU A N 1
ATOM 641 C CA . LEU A 1 79 ? 14.054 10.347 -2.814 1.00 7.89 79 LEU A CA 1
ATOM 642 C C . LEU A 1 79 ? 13.014 10.513 -3.913 1.00 8.03 79 LEU A C 1
ATOM 643 O O . LEU A 1 79 ? 11.823 10.370 -3.656 1.00 7.86 79 LEU A O 1
ATOM 648 N N . LEU A 1 80 ? 13.459 10.806 -5.133 1.00 7.91 80 LEU A N 1
ATOM 649 C CA . LEU A 1 80 ? 12.509 10.927 -6.252 1.00 8.45 80 LEU A CA 1
ATOM 650 C C . LEU A 1 80 ? 11.645 9.675 -6.365 1.00 8.59 80 LEU A C 1
ATOM 651 O O . LEU A 1 80 ? 10.414 9.763 -6.452 1.00 8.98 80 LEU A O 1
ATOM 656 N N . ALA A 1 81 ? 12.291 8.509 -6.328 1.00 8.99 81 ALA A N 1
ATOM 657 C CA . ALA A 1 81 ? 11.579 7.236 -6.479 1.00 8.88 81 ALA A CA 1
ATOM 658 C C . ALA A 1 81 ? 10.594 7.012 -5.331 1.00 9.24 81 ALA A C 1
ATOM 659 O O . ALA A 1 81 ? 9.450 6.561 -5.554 1.00 10.08 81 ALA A O 1
ATOM 661 N N . ASN A 1 82 ? 11.032 7.311 -4.112 1.00 9.45 82 ASN A N 1
ATOM 662 C CA . ASN A 1 82 ? 10.223 7.022 -2.934 1.00 9.76 82 ASN A CA 1
ATOM 663 C C . ASN A 1 82 ? 9.109 8.011 -2.643 1.00 10.39 82 ASN A C 1
ATOM 664 O O . ASN A 1 82 ? 8.195 7.666 -1.874 1.00 12.76 82 ASN A O 1
ATOM 669 N N . VAL A 1 83 ? 9.173 9.209 -3.228 1.00 9.38 83 VAL A N 1
ATOM 670 C CA . VAL A 1 83 ? 8.103 10.192 -2.991 1.00 9.04 83 VAL A CA 1
ATOM 671 C C . VAL A 1 83 ? 7.242 10.446 -4.213 1.00 8.60 83 VAL A C 1
ATOM 672 O O . VAL A 1 83 ? 6.307 11.236 -4.149 1.00 9.17 83 VAL A O 1
ATOM 676 N N . TYR A 1 84 ? 7.512 9.749 -5.314 1.00 9.53 84 TYR A N 1
ATOM 677 C CA . TYR A 1 84 ? 6.816 10.027 -6.568 1.00 9.74 84 TYR A CA 1
ATOM 678 C C . TYR A 1 84 ? 5.298 9.983 -6.442 1.00 10.14 84 TYR A C 1
ATOM 679 O O . TYR A 1 84 ? 4.607 10.751 -7.111 1.00 9.60 84 TYR A O 1
ATOM 688 N N . THR A 1 85 ? 4.786 9.072 -5.613 1.00 11.17 85 THR A N 1
ATOM 689 C CA . THR A 1 85 ? 3.338 8.924 -5.438 1.00 12.33 85 THR A CA 1
ATOM 690 C C . THR A 1 85 ? 2.673 10.193 -4.957 1.00 12.03 85 THR A C 1
ATOM 691 O O . THR A 1 85 ? 1.515 10.469 -5.299 1.00 13.44 85 THR A O 1
ATOM 695 N N . ASN A 1 86 ? 3.435 10.981 -4.197 1.00 10.41 86 ASN A N 1
ATOM 696 C CA . ASN A 1 86 ? 2.945 12.218 -3.626 1.00 9.99 86 ASN A CA 1
ATOM 697 C C . ASN A 1 86 ? 3.358 13.353 -4.557 1.00 9.84 86 ASN A C 1
ATOM 698 O O . ASN A 1 86 ? 4.469 13.919 -4.434 1.00 10.00 86 ASN A O 1
ATOM 703 N N . GLU A 1 87 ? 2.469 13.695 -5.487 1.00 9.74 87 GLU A N 1
ATOM 704 C CA . GLU A 1 87 ? 2.856 14.579 -6.573 1.00 9.76 87 GLU A CA 1
ATOM 705 C C . GLU A 1 87 ? 3.346 15.943 -6.099 1.00 8.86 87 GLU A C 1
ATOM 706 O O . GLU A 1 87 ? 4.323 16.458 -6.630 1.00 9.39 87 GLU A O 1
ATOM 712 N N . GLU A 1 88 ? 2.671 16.528 -5.118 1.00 9.55 88 GLU A N 1
ATOM 713 C CA . GLU A 1 88 ? 3.068 17.849 -4.659 1.00 9.64 88 GLU A CA 1
ATOM 714 C C . GLU A 1 88 ? 4.410 17.841 -3.939 1.00 8.65 88 GLU A C 1
ATOM 715 O O . GLU A 1 88 ? 5.212 18.748 -4.117 1.00 9.21 88 GLU A O 1
ATOM 721 N N . VAL A 1 89 ? 4.677 16.812 -3.148 1.00 8.44 89 VAL A N 1
ATOM 722 C CA . VAL A 1 89 ? 5.996 16.677 -2.549 1.00 8.48 89 VAL A CA 1
ATOM 723 C C . VAL A 1 89 ? 7.073 16.450 -3.611 1.00 8.26 89 VAL A C 1
ATOM 724 O O . VAL A 1 89 ? 8.140 17.078 -3.559 1.00 8.57 89 VAL A O 1
ATOM 728 N N . PHE A 1 90 ? 6.777 15.585 -4.579 1.00 8.08 90 PHE A N 1
ATOM 729 C CA . PHE A 1 90 ? 7.685 15.348 -5.691 1.00 7.96 90 PHE A CA 1
ATOM 730 C C . PHE A 1 90 ? 8.017 16.661 -6.383 1.00 8.35 90 PHE A C 1
ATOM 731 O O . PHE A 1 90 ? 9.200 16.963 -6.617 1.00 9.16 90 PHE A O 1
ATOM 739 N N . LYS A 1 91 ? 6.985 17.447 -6.716 1.00 8.62 91 LYS A N 1
ATOM 740 C CA . LYS A 1 91 ? 7.237 18.694 -7.451 1.00 8.82 91 LYS A CA 1
ATOM 741 C C . LYS A 1 91 ? 8.029 19.682 -6.592 1.00 8.26 91 LYS A C 1
ATOM 742 O O . LYS A 1 91 ? 8.909 20.384 -7.113 1.00 8.77 91 LYS A O 1
ATOM 748 N N . GLY A 1 92 ? 7.725 19.735 -5.295 1.00 8.11 92 GLY A N 1
ATOM 749 C CA . GLY A 1 92 ? 8.529 20.544 -4.357 1.00 7.84 92 GLY A CA 1
ATOM 750 C C . GLY A 1 92 ? 10.014 20.197 -4.373 1.00 7.72 92 GLY A C 1
ATOM 751 O O . GLY A 1 92 ? 10.895 21.079 -4.358 1.00 8.05 92 GLY A O 1
ATOM 752 N N . TYR A 1 93 ? 10.299 18.902 -4.403 1.00 8.06 93 TYR A N 1
ATOM 753 C CA . TYR A 1 93 ? 11.678 18.438 -4.448 1.00 7.99 93 TYR A CA 1
ATOM 754 C C . TYR A 1 93 ? 12.347 18.771 -5.789 1.00 8.44 93 TYR A C 1
ATOM 755 O O . TYR A 1 93 ? 13.537 19.134 -5.825 1.00 8.56 93 TYR A O 1
ATOM 764 N N . VAL A 1 94 ? 11.584 18.679 -6.884 1.00 7.93 94 VAL A N 1
ATOM 765 C CA . VAL A 1 94 ? 12.123 19.089 -8.184 1.00 8.30 94 VAL A CA 1
ATOM 766 C C . VAL A 1 94 ? 12.520 20.560 -8.128 1.00 8.32 94 VAL A C 1
ATOM 767 O O . VAL A 1 94 ? 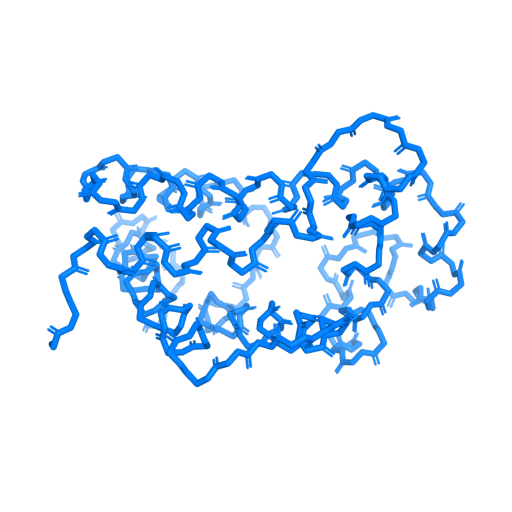13.642 20.925 -8.504 1.00 9.03 94 VAL A O 1
ATOM 771 N N . ARG A 1 95 ? 11.612 21.416 -7.658 1.00 7.87 95 ARG A N 1
ATOM 772 C CA . ARG A 1 95 ? 11.937 22.838 -7.627 1.00 8.43 95 ARG A CA 1
ATOM 773 C C . ARG A 1 95 ? 13.159 23.135 -6.769 1.00 8.71 95 ARG A C 1
ATOM 774 O O . ARG A 1 95 ? 14.005 23.957 -7.147 1.00 9.81 95 ARG A O 1
ATOM 782 N N . GLU A 1 96 ? 13.256 22.463 -5.623 1.00 9.44 96 GLU A N 1
ATOM 783 C CA . GLU A 1 96 ? 14.379 22.679 -4.725 1.00 10.27 96 GLU A CA 1
ATOM 784 C C . GLU A 1 96 ? 15.692 22.232 -5.397 1.00 9.32 96 GLU A C 1
ATOM 785 O O . GLU A 1 96 ? 16.714 22.904 -5.262 1.00 10.03 96 GLU A O 1
ATOM 791 N N . THR A 1 97 ? 15.659 21.126 -6.150 1.00 8.93 97 THR A N 1
ATOM 792 C CA . THR A 1 97 ? 16.832 20.654 -6.889 1.00 8.94 97 THR A CA 1
ATOM 793 C C . THR A 1 97 ? 17.257 21.709 -7.908 1.00 9.09 97 THR A C 1
ATOM 794 O O . THR A 1 97 ? 18.430 22.049 -8.015 1.00 9.60 97 THR A O 1
ATOM 798 N N . ILE A 1 98 ? 16.291 22.243 -8.637 1.00 9.56 98 ILE A N 1
ATOM 799 C CA . ILE A 1 98 ? 16.596 23.270 -9.632 1.00 9.63 98 ILE A CA 1
ATOM 800 C C . ILE A 1 98 ? 17.224 24.494 -8.951 1.00 9.60 98 ILE A C 1
ATOM 801 O O . ILE A 1 98 ? 18.241 25.044 -9.435 1.00 10.16 98 ILE A O 1
ATOM 806 N N . ASN A 1 99 ? 16.620 24.917 -7.835 1.00 9.68 99 ASN A N 1
ATOM 807 C CA . ASN A 1 99 ? 17.173 26.051 -7.085 1.00 9.48 99 ASN A CA 1
ATOM 808 C C . ASN A 1 99 ? 18.627 25.832 -6.708 1.00 10.24 99 ASN A C 1
ATOM 809 O O . ASN A 1 99 ? 19.468 26.739 -6.850 1.00 10.78 99 ASN A O 1
ATOM 814 N N . ARG A 1 100 ? 18.929 24.625 -6.242 1.00 10.29 100 ARG A N 1
ATOM 815 C CA . ARG A 1 100 ? 20.275 24.335 -5.767 1.00 10.65 100 ARG A CA 1
ATOM 816 C C . ARG A 1 100 ? 21.293 24.214 -6.896 1.00 10.56 100 ARG A C 1
ATOM 817 O O . ARG A 1 100 ? 22.499 24.239 -6.652 1.00 11.83 10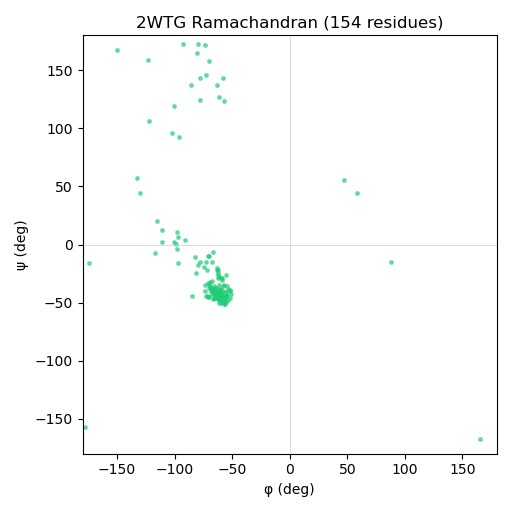0 ARG A O 1
ATOM 825 N N . HIS A 1 101 ? 20.813 24.080 -8.130 1.00 10.26 101 HIS A N 1
ATOM 826 C CA . HIS A 1 101 ? 21.712 23.994 -9.281 1.00 10.33 101 HIS A CA 1
ATOM 827 C C . HIS A 1 101 ? 21.878 25.315 -10.034 1.00 10.43 101 HIS A C 1
ATOM 828 O O . HIS A 1 101 ? 22.624 25.364 -11.012 1.00 10.57 101 HIS A O 1
ATOM 835 N N . ARG A 1 102 ? 21.219 26.385 -9.572 1.00 11.15 102 ARG A N 1
ATOM 836 C CA . ARG A 1 102 ? 21.319 27.692 -10.236 1.00 12.50 102 ARG A CA 1
ATOM 837 C C . ARG A 1 102 ? 22.786 28.104 -10.429 1.00 13.23 102 ARG A C 1
ATOM 838 O O . ARG A 1 102 ? 23.159 28.603 -11.488 1.00 12.98 102 ARG A O 1
ATOM 846 N N . ILE A 1 103 ? 23.615 27.838 -9.421 1.00 13.72 103 ILE A N 1
ATOM 847 C CA . ILE A 1 103 ? 25.038 28.229 -9.458 1.00 15.23 103 ILE A CA 1
ATOM 848 C C . ILE A 1 103 ? 25.833 27.642 -10.636 1.00 14.54 103 ILE A C 1
ATOM 849 O O . ILE A 1 103 ? 26.811 28.252 -11.084 1.00 15.92 103 ILE A O 1
ATOM 854 N N . TYR A 1 104 ? 25.426 26.471 -11.131 1.00 14.73 104 TYR A N 1
ATOM 855 C CA . TYR A 1 104 ? 26.194 25.785 -12.183 1.00 14.10 104 TYR A CA 1
ATOM 856 C C . TYR A 1 104 ? 25.904 26.295 -13.589 1.00 14.31 104 TYR A C 1
ATOM 857 O O . TYR A 1 104 ? 26.611 25.937 -14.523 1.00 14.63 104 TYR A O 1
ATOM 866 N N . LYS A 1 105 ? 24.863 27.116 -13.731 1.00 14.07 105 LYS A N 1
ATOM 867 C CA . LYS A 1 105 ? 24.464 27.672 -15.039 1.00 15.16 105 LYS A CA 1
ATOM 868 C C . LYS A 1 105 ? 24.409 26.586 -16.116 1.00 14.13 105 LYS A C 1
ATOM 869 O O . LYS A 1 105 ? 25.035 26.686 -17.164 1.00 15.02 105 LYS A O 1
ATOM 875 N N . MET A 1 106 ? 23.628 25.550 -15.833 1.00 13.15 106 MET A N 1
ATOM 876 C CA . MET A 1 106 ? 23.483 24.404 -16.726 1.00 13.28 106 MET A CA 1
ATOM 877 C C . MET A 1 106 ? 22.570 24.702 -17.886 1.00 12.76 106 MET A C 1
ATOM 878 O O . MET A 1 106 ? 21.558 25.388 -17.733 1.00 13.08 106 MET A O 1
ATOM 883 N N . ASP A 1 107 ? 22.901 24.154 -19.047 1.00 12.25 107 ASP A N 1
ATOM 884 C CA . ASP A 1 107 ? 21.932 24.145 -20.126 1.00 12.96 107 ASP A CA 1
ATOM 885 C C . ASP A 1 107 ? 20.650 23.449 -19.670 1.00 11.75 107 ASP A C 1
ATOM 886 O O . ASP A 1 107 ? 20.678 22.298 -19.208 1.00 11.38 107 ASP A O 1
ATOM 891 N N . PRO A 1 108 ? 19.511 24.153 -19.770 1.00 10.99 108 PRO A N 1
ATOM 892 C CA . PRO A 1 108 ? 18.294 23.574 -19.182 1.00 10.68 108 PRO A CA 1
ATOM 893 C C . PRO A 1 108 ? 17.778 22.320 -19.876 1.00 10.12 108 PRO A C 1
ATOM 894 O O . PRO A 1 108 ? 16.954 21.603 -19.287 1.00 10.13 108 PRO A O 1
ATOM 898 N N . ALA A 1 109 ? 18.263 22.034 -21.090 1.00 10.34 109 ALA A N 1
ATOM 899 C CA . ALA A 1 109 ? 17.899 20.773 -21.750 1.00 10.15 109 ALA A CA 1
ATOM 900 C C . ALA A 1 109 ? 18.554 19.557 -21.045 1.00 9.88 109 ALA A C 1
ATOM 901 O O . ALA A 1 109 ? 18.200 18.405 -21.320 1.00 10.54 109 ALA A O 1
ATOM 903 N N . LEU A 1 110 ? 19.476 19.809 -20.108 1.00 9.60 110 LEU A N 1
ATOM 904 C CA . LEU A 1 110 ? 20.099 18.696 -19.383 1.00 9.10 110 LEU A CA 1
ATOM 905 C C . LEU A 1 110 ? 19.204 18.045 -18.346 1.00 9.57 110 LEU A C 1
ATOM 906 O O . LEU A 1 110 ? 19.481 16.919 -17.920 1.00 10.61 110 LEU A O 1
ATOM 911 N N . TRP A 1 111 ? 18.150 18.731 -17.907 1.00 9.40 111 TRP A N 1
ATOM 912 C CA . TRP A 1 111 ? 17.292 18.134 -16.895 1.00 9.88 111 TRP A CA 1
ATOM 913 C C . TRP A 1 111 ? 16.643 16.854 -17.405 1.00 10.89 111 TRP A C 1
ATOM 914 O O . TRP A 1 111 ? 16.571 15.862 -16.668 1.00 12.74 111 TRP A O 1
ATOM 925 N N . MET A 1 112 ? 16.234 16.837 -18.670 1.00 10.33 112 MET A N 1
ATOM 926 C CA . MET A 1 112 ? 15.683 15.610 -19.239 1.00 10.77 112 MET A CA 1
ATOM 927 C C . MET A 1 112 ? 16.810 14.614 -19.494 1.00 10.57 112 MET A C 1
ATOM 928 O O . MET A 1 112 ? 16.647 13.419 -19.247 1.00 11.07 112 MET A O 1
ATOM 933 N N . ALA A 1 113 ? 17.958 15.106 -19.970 1.00 9.96 113 ALA A N 1
ATOM 934 C CA . ALA A 1 113 ? 19.074 14.226 -20.359 1.00 10.33 113 ALA A CA 1
ATOM 935 C C . ALA A 1 113 ? 19.583 13.430 -19.173 1.00 10.48 113 ALA A C 1
ATOM 936 O O . ALA A 1 113 ? 20.056 12.308 -19.337 1.00 11.92 113 ALA A O 1
ATOM 938 N N . PHE A 1 114 ? 19.446 13.990 -17.968 1.00 9.41 114 PHE A N 1
ATOM 939 C CA . PHE A 1 114 ? 19.952 13.319 -16.775 1.00 9.33 114 PHE A CA 1
ATOM 940 C C . PHE A 1 114 ? 19.394 11.896 -16.697 1.00 9.61 114 PHE A C 1
ATOM 941 O O . PHE A 1 114 ? 20.091 10.955 -16.299 1.00 9.86 114 PHE A O 1
ATOM 949 N N . PHE A 1 115 ? 18.136 11.737 -17.082 1.00 9.98 115 PHE A N 1
ATOM 950 C CA . PHE A 1 115 ? 17.465 10.451 -16.893 1.00 10.32 115 PHE A CA 1
ATOM 951 C C . PHE A 1 115 ? 17.980 9.379 -17.831 1.00 10.90 115 PHE A C 1
ATOM 952 O O . PHE A 1 115 ? 17.890 8.198 -17.516 1.00 10.68 115 PHE A O 1
ATOM 960 N N . THR A 1 116 ? 18.578 9.814 -18.935 1.00 11.18 116 THR A N 1
ATOM 961 C CA . THR A 1 116 ? 19.291 8.895 -19.825 1.00 12.76 116 THR A CA 1
ATOM 962 C C . THR A 1 116 ? 20.590 8.447 -19.187 1.00 11.91 116 THR A C 1
ATOM 963 O O . THR A 1 116 ? 20.928 7.250 -19.234 1.00 11.90 116 THR A O 1
ATOM 967 N N . VAL A 1 117 ? 21.322 9.387 -18.594 1.00 11.42 117 VAL A N 1
ATOM 968 C CA . VAL A 1 117 ? 22.535 9.048 -17.860 1.00 11.58 117 VAL A CA 1
ATOM 969 C C . VAL A 1 117 ? 22.200 8.037 -16.770 1.00 10.76 117 VAL A C 1
ATOM 970 O O . VAL A 1 117 ? 22.878 7.017 -16.623 1.00 10.64 117 VAL A O 1
ATOM 974 N N . PHE A 1 118 ? 21.158 8.328 -15.992 1.00 10.06 118 PHE A N 1
ATOM 975 C CA . PHE A 1 118 ? 20.878 7.497 -14.824 1.00 9.58 118 PHE A CA 1
ATOM 976 C C . PHE A 1 118 ? 20.369 6.107 -15.189 1.00 9.59 118 PHE A C 1
ATOM 977 O O . PHE A 1 118 ? 20.832 5.122 -14.610 1.00 8.69 118 PHE A O 1
ATOM 985 N N . THR A 1 119 ? 19.431 6.013 -16.130 1.00 9.64 119 THR A N 1
ATOM 986 C CA . THR A 1 119 ? 19.003 4.678 -16.583 1.00 10.05 119 THR A CA 1
ATOM 987 C C . THR A 1 119 ? 20.154 3.918 -17.241 1.00 9.97 119 THR A C 1
ATOM 988 O O . THR A 1 119 ? 20.276 2.714 -17.032 1.00 9.57 119 THR A O 1
ATOM 992 N N . GLY A 1 120 ? 21.004 4.618 -17.996 1.00 9.62 120 GLY A N 1
ATOM 993 C CA . GLY A 1 120 ? 22.207 4.010 -18.572 1.00 9.26 120 GLY A CA 1
ATOM 994 C C . GLY A 1 120 ? 23.127 3.468 -17.505 1.00 8.50 120 GLY A C 1
ATOM 995 O O . GLY A 1 120 ? 23.650 2.351 -17.631 1.00 8.08 120 GLY A O 1
ATOM 996 N N . TYR A 1 121 ? 23.329 4.245 -16.444 1.00 7.94 121 TYR A N 1
ATOM 997 C CA . TYR A 1 121 ? 24.062 3.739 -15.300 1.00 8.31 121 TYR A CA 1
ATOM 998 C C . TYR A 1 121 ? 23.407 2.482 -14.756 1.00 8.64 121 TYR A C 1
ATOM 999 O O . TYR A 1 121 ? 24.086 1.486 -14.555 1.00 7.80 121 TYR A O 1
ATOM 1008 N N . LEU A 1 122 ? 22.113 2.479 -14.483 1.00 8.74 122 LEU A N 1
ATOM 1009 C CA . LEU A 1 122 ? 21.482 1.278 -13.928 1.00 9.92 122 LEU A CA 1
ATOM 1010 C C . LEU A 1 122 ? 21.655 0.055 -14.834 1.00 10.55 122 LEU A C 1
ATOM 1011 O O . LEU A 1 122 ? 21.867 -1.058 -14.360 1.00 9.20 122 LEU A O 1
ATOM 1016 N N . GLU A 1 123 ? 21.618 0.277 -16.140 1.00 12.06 123 GLU A N 1
ATOM 1017 C CA . GLU A 1 123 ? 22.250 -0.656 -17.071 1.00 17.28 123 GLU A CA 1
ATOM 1018 C C . GLU A 1 123 ? 23.846 -0.529 -16.748 1.00 18.35 123 GLU A C 1
ATOM 1019 O O . GLU A 1 123 ? 24.718 -1.169 -17.290 1.00 22.29 123 GLU A O 1
ATOM 1025 N N . SER A 1 124 ? 24.224 0.409 -15.893 1.00 22.23 124 SER A N 1
ATOM 1026 C CA A SER A 1 124 ? 25.638 0.154 -15.503 0.50 22.88 124 SER A CA 1
ATOM 1027 C CA B SER A 1 124 ? 25.192 0.466 -14.784 0.50 22.90 124 SER A CA 1
ATOM 1028 C C . SER A 1 124 ? 25.905 -0.692 -14.241 1.00 23.28 124 SER A C 1
ATOM 1029 O O . SER A 1 124 ? 26.938 -0.524 -13.603 1.00 25.76 124 SER A O 1
ATOM 1034 N N . VAL A 1 125 ? 25.119 -1.736 -14.088 1.00 22.65 125 VAL A N 1
ATOM 1035 C CA . VAL A 1 125 ? 25.439 -2.675 -13.043 1.00 22.82 125 VAL A CA 1
ATOM 1036 C C . VAL A 1 125 ? 24.530 -3.855 -13.088 1.00 22.52 125 VAL A C 1
ATOM 1037 O O . VAL A 1 125 ? 24.857 -4.866 -12.503 1.00 22.83 125 VAL A O 1
ATOM 1041 N N . GLY A 1 126 ? 23.409 -3.760 -13.794 1.00 21.51 126 GLY A N 1
ATOM 1042 C CA . GLY A 1 126 ? 22.518 -4.908 -13.801 1.00 23.39 126 GLY A CA 1
ATOM 1043 C C . GLY A 1 126 ? 21.270 -4.847 -14.639 1.00 24.27 126 GLY A C 1
ATOM 1044 O O . GLY A 1 126 ? 21.176 -4.101 -15.620 1.00 24.18 126 GLY A O 1
ATOM 1045 N N . SER A 1 127 ? 20.299 -5.666 -14.253 1.00 25.53 127 SER A N 1
ATOM 1046 C CA . SER A 1 127 ? 19.074 -5.728 -15.005 1.00 26.56 127 SER A CA 1
ATOM 1047 C C . SER A 1 127 ? 18.193 -4.545 -14.682 1.00 26.22 127 SER A C 1
ATOM 1048 O O . SER A 1 127 ? 17.904 -4.244 -13.509 1.00 27.32 127 SER A O 1
ATOM 1051 N N . LEU A 1 128 ? 17.831 -3.841 -15.744 1.00 24.77 128 LEU A N 1
ATOM 1052 C CA . LEU A 1 128 ? 16.788 -2.867 -15.674 1.00 23.15 128 LEU A CA 1
ATOM 1053 C C . LEU A 1 128 ? 15.796 -3.340 -16.719 1.00 23.41 128 LEU A C 1
ATOM 1054 O O . LEU A 1 128 ? 16.055 -3.263 -17.918 1.00 23.49 128 LEU A O 1
ATOM 1059 N N . ASN A 1 129 ? 14.680 -3.888 -16.265 1.00 23.13 129 ASN A N 1
ATOM 1060 C CA . ASN A 1 129 ? 13.702 -4.403 -17.201 1.00 23.34 129 ASN A CA 1
ATOM 1061 C C . ASN A 1 129 ? 12.946 -3.277 -17.898 1.00 23.43 129 ASN A C 1
ATOM 1062 O O . ASN A 1 129 ? 13.089 -2.092 -17.542 1.00 23.23 129 ASN A O 1
ATOM 1067 N N . ASP A 1 130 ? 12.152 -3.652 -18.895 1.00 23.62 130 ASP A N 1
ATOM 1068 C CA . ASP A 1 130 ? 11.457 -2.697 -19.750 1.00 23.66 130 ASP A CA 1
ATOM 1069 C C . ASP A 1 130 ? 10.545 -1.795 -18.937 1.00 22.84 130 ASP A C 1
ATOM 1070 O O . ASP A 1 130 ? 10.522 -0.581 -19.155 1.00 22.68 130 ASP A O 1
ATOM 1075 N N . GLN A 1 131 ? 9.805 -2.394 -18.007 1.00 21.28 131 GLN A N 1
ATOM 1076 C CA . GLN A 1 131 ? 8.876 -1.654 -17.162 1.00 20.24 131 GLN A CA 1
ATOM 1077 C C . GLN A 1 131 ? 9.609 -0.639 -16.296 1.00 18.31 131 GLN A C 1
ATOM 1078 O O . GLN A 1 131 ? 9.149 0.490 -16.166 1.00 17.28 131 GLN A O 1
ATOM 1084 N N . GLN A 1 132 ? 10.738 -1.051 -15.715 1.00 16.56 132 GLN A N 1
ATOM 1085 C CA . GLN A 1 132 ? 11.513 -0.170 -14.825 1.00 15.14 132 GLN A CA 1
ATOM 1086 C C . GLN A 1 132 ? 12.136 1.004 -15.566 1.00 14.76 132 GLN A C 1
ATOM 1087 O O . GLN A 1 132 ? 12.125 2.132 -15.057 1.00 13.02 132 GLN A O 1
ATOM 1093 N N . LYS A 1 133 ? 12.687 0.755 -16.750 1.00 14.60 133 LYS A N 1
ATOM 1094 C CA . LYS A 1 133 ? 13.240 1.838 -17.554 1.00 14.92 133 LYS A CA 1
ATOM 1095 C C . LYS A 1 133 ? 12.116 2.803 -17.932 1.00 14.60 133 LYS A C 1
ATOM 1096 O O . LYS A 1 133 ? 12.295 4.023 -17.844 1.00 15.24 133 LYS A O 1
ATOM 1102 N N . ALA A 1 134 ? 10.965 2.262 -18.339 1.00 14.64 134 ALA A N 1
ATOM 1103 C CA . ALA A 1 134 ? 9.807 3.086 -18.687 1.00 14.25 134 ALA A CA 1
ATOM 1104 C C . ALA A 1 134 ? 9.347 3.936 -17.497 1.00 13.17 134 ALA A C 1
ATOM 1105 O O . ALA A 1 134 ? 9.015 5.110 -17.660 1.00 13.42 134 ALA A O 1
ATOM 1107 N N . ALA A 1 135 ? 9.333 3.336 -16.309 1.00 11.91 135 ALA A N 1
ATOM 1108 C CA . ALA A 1 135 ? 8.996 4.070 -15.085 1.00 10.43 135 ALA A CA 1
ATOM 1109 C C . ALA A 1 135 ? 9.964 5.247 -14.861 1.00 10.02 135 ALA A C 1
ATOM 1110 O O . ALA A 1 135 ? 9.513 6.376 -14.601 1.00 9.61 135 ALA A O 1
ATOM 1112 N N . TRP A 1 136 ? 11.272 5.001 -14.982 1.00 10.04 136 TRP A N 1
ATOM 1113 C CA . TRP A 1 136 ? 12.231 6.108 -14.856 1.00 9.73 136 TRP A CA 1
ATOM 1114 C C . TRP A 1 136 ? 12.017 7.187 -15.897 1.00 10.52 136 TRP A C 1
ATOM 1115 O O . TRP A 1 136 ? 12.152 8.369 -15.579 1.00 10.38 136 TRP A O 1
ATOM 1126 N N . MET A 1 137 ? 11.671 6.803 -17.124 1.00 11.68 137 MET A N 1
ATOM 1127 C CA . MET A 1 137 ? 11.447 7.797 -18.160 1.00 12.71 137 MET A CA 1
ATOM 1128 C C . MET A 1 137 ? 10.157 8.582 -17.919 1.00 12.11 137 MET A C 1
ATOM 1129 O O . MET A 1 137 ? 10.099 9.774 -18.220 1.00 12.40 137 MET A O 1
ATOM 1134 N N . ALA A 1 138 ? 9.143 7.929 -17.351 1.00 11.50 138 ALA A N 1
ATOM 1135 C CA . ALA A 1 138 ? 7.916 8.623 -16.960 1.00 11.31 138 ALA A CA 1
ATOM 1136 C C . ALA A 1 138 ? 8.175 9.619 -15.830 1.00 10.58 138 ALA A C 1
ATOM 1137 O O . ALA A 1 138 ? 7.725 10.767 -15.870 1.00 11.36 138 ALA A O 1
ATOM 1139 N N . LEU A 1 139 ? 8.911 9.166 -14.829 1.00 9.98 139 LEU A N 1
ATOM 1140 C CA . LEU A 1 139 ? 9.288 10.030 -13.718 1.00 9.45 139 LEU A CA 1
ATOM 1141 C C . LEU A 1 139 ? 10.127 11.202 -14.229 1.00 9.66 139 LEU A C 1
ATOM 1142 O O . LEU A 1 139 ? 9.894 12.361 -13.852 1.00 9.47 139 LEU A O 1
ATOM 1147 N N . GLY A 1 140 ? 11.059 10.904 -15.126 1.00 9.18 140 GLY A N 1
ATOM 1148 C CA . GLY A 1 140 ? 11.952 11.913 -15.697 1.00 10.02 140 GLY A CA 1
ATOM 1149 C C . GLY A 1 140 ? 11.190 12.961 -16.481 1.00 10.04 140 GLY A C 1
ATOM 1150 O O . GLY A 1 140 ? 11.498 14.163 -16.418 1.00 10.31 140 GLY A O 1
ATOM 1151 N N . LYS A 1 141 ? 10.206 12.505 -17.247 1.00 10.46 141 LYS A N 1
ATOM 1152 C CA . LYS A 1 141 ? 9.338 13.423 -17.984 1.00 10.79 141 LYS A CA 1
ATOM 1153 C C . LYS A 1 141 ? 8.639 14.415 -17.042 1.00 10.13 141 LYS A C 1
ATOM 1154 O O . LYS A 1 141 ? 8.605 15.614 -17.307 1.00 10.44 141 LYS A O 1
ATOM 1160 N N . GLU A 1 142 ? 8.105 13.915 -15.934 1.00 9.91 142 GLU A N 1
ATOM 1161 C CA . GLU A 1 142 ? 7.486 14.804 -14.940 1.00 9.45 142 GLU A CA 1
ATOM 1162 C C . GLU A 1 142 ? 8.493 15.713 -14.240 1.00 9.65 142 GLU A C 1
ATOM 1163 O O . GLU A 1 142 ? 8.207 16.892 -13.969 1.00 10.12 142 GLU A O 1
ATOM 1169 N N . PHE A 1 143 ? 9.665 15.167 -13.926 1.00 9.58 143 PHE A N 1
ATOM 1170 C CA . PHE A 1 143 ? 10.739 15.980 -13.346 1.00 8.57 143 PHE A CA 1
ATOM 1171 C C . PHE A 1 143 ? 11.041 17.145 -14.291 1.00 8.99 143 PHE A C 1
ATOM 1172 O O . PHE A 1 143 ? 11.052 18.322 -13.882 1.00 9.30 143 PHE A O 1
ATOM 1180 N N . ASN A 1 144 ? 11.262 16.824 -15.565 1.00 9.31 144 ASN A N 1
ATOM 1181 C CA . ASN A 1 144 ? 11.590 17.854 -16.534 1.00 9.49 144 ASN A CA 1
ATOM 1182 C C . ASN A 1 144 ? 10.466 18.877 -16.736 1.00 10.21 144 ASN A C 1
ATOM 1183 O O . ASN A 1 144 ? 10.722 20.083 -16.836 1.00 10.54 144 ASN A O 1
ATOM 1188 N N . ALA A 1 145 ? 9.221 18.405 -16.787 1.00 10.26 145 ALA A N 1
ATOM 1189 C CA . ALA A 1 145 ? 8.103 19.327 -16.960 1.00 10.44 145 ALA A CA 1
ATOM 1190 C C . ALA A 1 145 ? 8.062 20.353 -15.823 1.00 10.70 145 ALA A C 1
ATOM 1191 O O . ALA A 1 145 ? 7.897 21.553 -16.079 1.00 11.71 145 ALA A O 1
ATOM 1193 N N . GLU A 1 146 ? 8.244 19.899 -14.578 1.00 10.14 146 GLU A N 1
ATOM 1194 C CA . GLU A 1 146 ? 8.256 20.827 -13.441 1.00 9.74 146 GLU A CA 1
ATOM 1195 C C . GLU A 1 146 ? 9.511 21.704 -13.452 1.00 10.01 146 GLU A C 1
ATOM 1196 O O . GLU A 1 146 ? 9.447 22.885 -13.093 1.00 9.97 146 GLU A O 1
ATOM 1202 N N . SER A 1 147 ? 10.635 21.145 -13.889 1.00 9.74 147 SER A N 1
ATOM 1203 C CA . SER A 1 147 ? 11.870 21.939 -13.973 1.00 9.94 147 SER A CA 1
ATOM 1204 C C . SER A 1 147 ? 11.691 23.121 -14.912 1.00 9.93 147 SER A C 1
ATOM 1205 O O . SER A 1 147 ? 12.058 24.259 -14.565 1.00 10.37 147 SER A O 1
ATOM 1208 N N . GLN A 1 148 ? 11.158 22.879 -16.111 1.00 10.00 148 GLN A N 1
ATOM 1209 C CA . GLN A 1 148 ? 11.065 23.974 -17.091 1.00 9.91 148 GLN A CA 1
ATOM 1210 C C . GLN A 1 148 ? 10.030 25.007 -16.655 1.00 10.48 148 GLN A C 1
ATOM 1211 O O . GLN A 1 148 ? 10.238 26.213 -16.834 1.00 11.50 148 GLN A O 1
ATOM 1217 N N . THR A 1 149 ? 8.935 24.541 -16.062 1.00 10.80 149 THR A N 1
ATOM 1218 C CA . THR A 1 149 ? 7.924 25.464 -15.526 1.00 10.87 149 THR A CA 1
ATOM 1219 C C . THR A 1 149 ? 8.540 26.351 -14.445 1.00 11.26 149 THR A C 1
ATOM 1220 O O . THR A 1 149 ? 8.354 27.580 -14.429 1.00 12.47 149 THR A O 1
ATOM 1224 N N . HIS A 1 150 ? 9.302 25.725 -13.557 1.00 10.93 150 HIS A N 1
ATOM 1225 C CA . HIS A 1 150 ? 9.928 26.441 -12.463 1.00 10.51 150 HIS A CA 1
ATOM 1226 C C . HIS A 1 150 ? 10.989 27.422 -12.956 1.00 10.83 150 HIS A C 1
ATOM 1227 O O . HIS A 1 150 ? 11.072 28.544 -12.457 1.00 11.49 150 HIS A O 1
ATOM 1234 N N . LEU A 1 151 ? 11.786 27.005 -13.935 1.00 10.82 151 LEU A N 1
ATOM 1235 C CA . LEU A 1 151 ? 12.786 27.893 -14.508 1.00 11.59 151 LEU A CA 1
ATOM 1236 C C . LEU A 1 151 ? 12.133 29.118 -15.117 1.00 12.76 151 LEU A C 1
ATOM 1237 O O . LEU A 1 151 ? 12.569 30.245 -14.861 1.00 13.23 151 LEU A O 1
ATOM 1242 N N . LYS A 1 152 ? 11.081 28.898 -15.893 1.00 13.69 152 LYS A N 1
ATOM 1243 C CA . LYS A 1 152 ? 10.376 30.014 -16.530 1.00 15.14 152 LYS A CA 1
ATOM 1244 C C . LYS A 1 152 ? 9.804 30.938 -15.455 1.00 15.57 152 LYS A C 1
ATOM 1245 O O . LYS A 1 152 ? 9.947 32.168 -15.539 1.00 16.45 152 LYS A O 1
ATOM 1251 N N . ASN A 1 153 ? 9.182 30.351 -14.432 1.00 15.90 153 ASN A N 1
ATOM 1252 C CA . ASN A 1 153 ? 8.624 31.136 -13.326 1.00 16.78 153 ASN A CA 1
ATOM 1253 C C . ASN A 1 153 ? 9.680 31.919 -12.556 1.00 17.01 153 ASN A C 1
ATOM 1254 O O . ASN A 1 153 ? 9.353 32.944 -11.929 1.00 18.26 153 ASN A O 1
ATOM 1259 N N . SER A 1 154 ? 10.926 31.4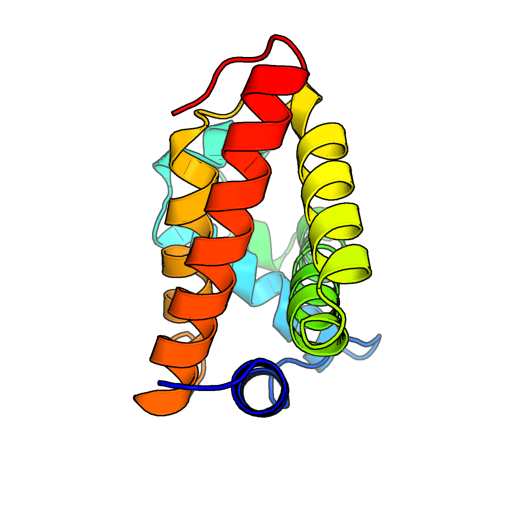39 -12.602 1.00 16.31 154 SER A N 1
ATOM 1260 C CA . SER A 1 154 ? 12.035 31.993 -11.829 1.00 16.62 154 SER A CA 1
ATOM 1261 C C . SER A 1 154 ? 12.865 32.969 -12.653 1.00 16.51 154 SER A C 1
ATOM 1262 O O . SER A 1 154 ? 13.924 33.413 -12.206 1.00 17.52 154 SER A O 1
ATOM 1265 N N . ASN A 1 155 ? 12.399 33.274 -13.862 1.00 16.38 155 ASN A N 1
ATOM 1266 C CA . ASN A 1 155 ? 13.130 34.164 -14.775 1.00 16.49 155 ASN A CA 1
ATOM 1267 C C . ASN A 1 155 ? 14.531 33.630 -15.093 1.00 15.80 155 ASN A C 1
ATOM 1268 O O . ASN A 1 155 ? 15.530 34.367 -15.083 1.00 16.28 155 ASN A O 1
ATOM 1273 N N . LEU A 1 156 ? 14.600 32.327 -15.361 1.00 14.69 156 LEU A N 1
ATOM 1274 C CA . LEU A 1 156 ? 15.862 31.684 -15.666 1.00 13.75 156 LEU A CA 1
ATOM 1275 C C . LEU A 1 156 ? 15.774 31.012 -17.024 1.00 13.31 156 LEU A C 1
ATOM 1276 O O . LEU A 1 156 ? 14.671 30.737 -17.517 1.00 13.28 156 LEU A O 1
ATOM 1281 N N . PRO A 1 157 ? 16.931 30.760 -17.653 1.00 12.66 157 PRO A N 1
ATOM 1282 C CA . PRO A 1 157 ? 16.870 30.100 -18.948 1.00 12.60 157 PRO A CA 1
ATOM 1283 C C . PRO A 1 157 ? 16.167 28.744 -18.874 1.00 12.69 157 PRO A C 1
ATOM 1284 O O . PRO A 1 157 ? 16.331 27.995 -17.898 1.00 12.66 157 PRO A O 1
ATOM 1288 N N . HIS A 1 158 ? 15.404 28.423 -19.912 1.00 12.32 158 HIS A N 1
ATOM 1289 C CA . HIS A 1 158 ? 14.626 27.194 -19.919 1.00 12.06 158 HIS A CA 1
ATOM 1290 C C . HIS A 1 158 ? 14.452 26.667 -21.337 1.00 13.05 158 HIS A C 1
ATOM 1291 O O . HIS A 1 158 ? 14.709 27.369 -22.318 1.00 12.59 158 HIS A O 1
ATOM 1298 N N . VAL A 1 159 ? 13.982 25.428 -21.418 1.00 13.73 159 VAL A N 1
ATOM 1299 C CA . VAL A 1 159 ? 13.445 24.859 -22.641 1.00 15.49 159 VAL A CA 1
ATOM 1300 C C . VAL A 1 159 ? 12.014 24.396 -22.346 1.00 15.98 159 VAL A C 1
ATOM 1301 O O . VAL A 1 159 ? 11.567 23.307 -22.707 1.00 17.15 159 VAL A O 1
#

InterPro domains:
  IPR000971 Globin [PF00042] (33-145)
  IPR000971 Globin [PS01033] (1-152)
  IPR009050 Globin-like superfamily [SSF46458] (11-144)
  IPR012085 Globin, nematode [PIRSF002026] (2-159)
  IPR012292 Globin/Protoglobin [G3DSA:1.10.490.10] (1-159)
  IPR044399 Myoglobin-like, M family globin domain [cd01040] (24-146)

Solvent-accessible surface area: 8731 Å² total; per-residue (Å²): 174,52,101,54,94,65,11,6,75,22,0,56,117,17,0,107,51,27,91,43,26,126,123,87,104,26,51,56,4,0,3,10,2,6,47,49,21,6,82,80,54,57,125,34,48,87,52,39,158,60,0,59,174,61,76,34,87,61,0,116,168,12,114,105,1,39,110,42,0,34,136,33,1,85,19,1,12,67,7,0,84,38,2,52,76,73,110,78,0,52,26,50,0,84,71,22,2,44,144,58,138,135,97,180,42,78,16,52,34,20,64,39,39,2,80,2,2,3,13,1,6,87,36,77,46,118,23,80,130,100,18,87,48,0,0,58,29,0,0,145,60,8,30,60,25,0,16,71,27,12,142,118,45,141,54,100,82,109

Organism: Caenorhabditis elegans (NCBI:txid6239)

CATH classification: 1.10.490.10

B-factor: mean 14.62, std 6.89, range [2.72, 54.56]

Secondary structure (DSSP, 8-state):
---HHHHHHHHHHHTGGG---SSHHHHHHHHHHHHHHHHH-GGGGGGSTT-TT--HHHHHT-HHHHHHHHHHHHHHHHHHHHTTSHHHHHHHHHHHHHHHGGG---TTHHHHHHHHHHHHHTTTS---HHHHHHHHHHHHHHHHHHHHHHHHTT----

Foldseek 3Di:
DDAQVLLLVLQLVLCPCQDADDDPSVLCSQLLLVQLCCAPPLVVLVLPPPCNPPHSVNSVPDPVRSVVRNVVSVLSNVLSNCRNPPVVNLVSLLVVLVVCVVSLDDLVVLLVVLVSVVVCSCVPDDRDPSSNVSSNVSSVSSSVSNQVSCVVVVHDHD

Radius of gyration: 15.32 Å; Cα contacts (8 Å, |Δi|>4): 171; chains: 1; bounding box: 41×40×28 Å

Nearest PDB structures (foldseek):
  2wtg-assembly1_A-2  TM=1.006E+00  e=1.240E-22  Caenorhabditis elegans
  2wth-assembly1_B  TM=9.996E-01  e=1.803E-20  Caenorhabditis elegans
  1ash-assembly1_A  TM=9.776E-01  e=1.092E-10  Ascaris suum
  2fam-assembly1_A  TM=8.721E-01  e=8.472E-05  Aplysia limacina
  8oup-assembly1_A  TM=8.639E-01  e=1.569E-04  Spisula solidissima